Protein AF-A0A382UAL4-F1 (afdb_monomer)

Mean predicted aligned error: 11.43 Å

Nearest PDB structures (foldseek):
  3g6b-assembly1_A  TM=2.181E-01  e=5.523E+00  Thermotoga maritima
  8auc-assembly3_B  TM=2.453E-01  e=7.381E+00  Corynebacterium glutamicum ATCC 13032

Radius of gyration: 31.96 Å; Cα contacts (8 Å, |Δi|>4): 69; chains: 1; bounding box: 61×36×108 Å

Solvent-accessible surface area (backbone atoms only — not comparable to full-atom values): 9859 Å² total; per-residue (Å²): 129,59,68,65,54,52,52,51,49,50,54,50,48,53,59,57,70,75,66,74,50,71,68,55,56,54,68,73,45,54,73,66,41,53,50,46,54,51,50,53,51,52,52,50,55,53,48,52,54,53,48,55,54,48,54,54,51,50,54,52,48,52,53,52,43,54,55,49,50,52,56,64,70,67,71,60,60,69,65,62,55,47,56,56,34,73,78,60,63,82,45,71,64,47,48,36,51,48,50,30,47,55,51,50,52,59,52,75,70,60,88,60,85,91,52,48,70,71,47,49,58,52,45,52,54,49,30,51,51,50,28,50,58,46,49,51,57,49,48,54,64,69,46,58,67,50,62,55,51,52,50,50,68,66,45,48,61,56,52,52,49,49,34,52,54,50,52,52,53,53,55,65,73,74,109

Secondary structure (DSSP, 8-state):
--HHHHHHHHHHHHHHHTS--HHHHHHHS-HHHHHHHHHHHHHHHHHHHHHHHHHHHHHHHHHHHHHHHHHHHTT--HHHHHHHHHH---SHHHHHHHHHHHHHHHHHT---GGGHHHHHHHHHHHHHHHHHHHHHHHHHHHHTTHHHHHHHHHHHHHHHHHHHHHHHHHHHH--

pLDDT: mean 81.42, std 11.83, range [54.06, 95.94]

InterPro domains:
  IPR002898 MotA/TolQ/ExbB proton channel [PF01618] (91-175)
  IPR050790 ExbB/TolQ Biopolymer Transport [PTHR30625] (13-175)

Foldseek 3Di:
DCVVVVVVVVVVVVVVVVPDDPVVVLVPFDPLLVVLVVVLVVLVVVLVVVVVVLVVVVVVQVVVLVVLVCVVPPPDDLVVSLVVCVVPVPHLVSVLSNQLVVLVVVVVVDDDPPCPPVVVVVSVVNSVVSSVVSVVVVVVVSCVCVVVSVCCVVCSVVSNVVSVVVRVVVVVVVD

Sequence (175 aa):
MDTNLVTAMELGADAVSHSLSPWQLFLEADIIVKAVILLLIVCSFWSWAIIFEKVTRYRRITRQAVAFEAMFWSGGSLQQLFESVQQEATHPMSRLFESAMREWQRFSTGNNPQLDTARLEGLQRRITHAMDVTLDRELDQLQKYLGFLATVGSTAPFVGLFGTVWGIMNSFQSI

Organism: NCBI:txid408172

Structure (mmCIF, N/CA/C/O backbone):
data_AF-A0A382UAL4-F1
#
_entry.id   AF-A0A382UAL4-F1
#
loop_
_atom_site.group_PDB
_atom_site.id
_atom_site.type_symbol
_atom_site.label_atom_id
_atom_site.label_alt_id
_atom_site.label_comp_id
_atom_site.label_asym_id
_atom_site.label_entity_id
_atom_site.label_seq_id
_atom_site.pdbx_PDB_ins_code
_atom_site.Cartn_x
_atom_site.Cartn_y
_atom_site.Cartn_z
_atom_site.occupancy
_atom_site.B_iso_or_equiv
_atom_site.auth_seq_id
_atom_site.auth_comp_id
_atom_site.auth_asym_id
_atom_site.auth_atom_id
_atom_site.pdbx_PDB_model_num
ATOM 1 N N . MET A 1 1 ? 19.999 25.725 -60.910 1.00 56.94 1 MET A N 1
ATOM 2 C CA . MET A 1 1 ? 20.940 25.188 -59.898 1.00 56.94 1 MET A CA 1
ATOM 3 C C . MET A 1 1 ? 20.190 24.703 -58.652 1.00 56.94 1 MET A C 1
ATOM 5 O O . MET A 1 1 ? 20.791 24.079 -57.792 1.00 56.94 1 MET A O 1
ATOM 9 N N . ASP A 1 2 ? 18.870 24.917 -58.609 1.00 59.56 2 ASP A N 1
ATOM 10 C CA . ASP A 1 2 ? 18.011 24.747 -57.433 1.00 59.56 2 ASP A CA 1
ATOM 11 C C . ASP A 1 2 ? 17.382 23.351 -57.318 1.00 59.56 2 ASP A C 1
ATOM 13 O O . ASP A 1 2 ? 17.123 22.880 -56.217 1.00 59.56 2 ASP A O 1
ATOM 17 N N . THR A 1 3 ? 17.213 22.629 -58.431 1.00 59.88 3 THR A N 1
ATOM 18 C CA . THR A 1 3 ? 16.664 21.260 -58.438 1.00 59.88 3 THR A CA 1
ATOM 19 C C . THR A 1 3 ? 17.559 20.260 -57.706 1.00 59.88 3 THR A C 1
ATOM 21 O O . THR A 1 3 ? 17.056 19.431 -56.959 1.00 59.88 3 THR A O 1
ATOM 24 N N . ASN A 1 4 ? 18.884 20.391 -57.819 1.00 59.97 4 ASN A N 1
ATOM 25 C CA . ASN A 1 4 ? 19.828 19.556 -57.068 1.00 59.97 4 ASN A CA 1
ATOM 26 C C . ASN A 1 4 ? 19.806 19.846 -55.558 1.00 59.97 4 ASN A C 1
ATOM 28 O O . ASN A 1 4 ? 20.074 18.944 -54.771 1.00 59.97 4 ASN A O 1
ATOM 32 N N . LEU A 1 5 ? 19.480 21.078 -55.146 1.00 61.72 5 LEU A N 1
ATOM 33 C CA . LEU A 1 5 ? 19.370 21.441 -53.729 1.00 61.72 5 LEU A CA 1
ATOM 34 C C . LEU A 1 5 ? 18.082 20.895 -53.105 1.00 61.72 5 LEU A C 1
ATOM 36 O O . LEU A 1 5 ? 18.115 20.414 -51.977 1.00 61.72 5 LEU A O 1
ATOM 40 N N . VAL A 1 6 ? 16.974 20.907 -53.853 1.00 64.62 6 VAL A N 1
ATOM 41 C CA . VAL A 1 6 ? 15.696 20.321 -53.417 1.00 64.62 6 VAL A CA 1
ATOM 42 C C . VAL A 1 6 ? 15.798 18.797 -53.315 1.00 64.62 6 VAL A C 1
ATOM 44 O O . VAL A 1 6 ? 15.429 18.242 -52.287 1.00 64.62 6 VAL A O 1
ATOM 47 N N . THR A 1 7 ? 16.397 18.122 -54.302 1.00 66.19 7 THR A N 1
ATOM 48 C CA . THR A 1 7 ? 16.615 16.665 -54.245 1.00 66.19 7 THR A CA 1
ATOM 49 C C . THR A 1 7 ? 17.610 16.265 -53.148 1.00 66.19 7 THR A C 1
ATOM 51 O O . THR A 1 7 ? 17.414 15.248 -52.489 1.00 66.19 7 THR A O 1
ATOM 54 N N . ALA A 1 8 ? 18.650 17.066 -52.885 1.00 62.41 8 ALA A N 1
ATOM 55 C CA . ALA A 1 8 ? 19.555 16.837 -51.753 1.00 62.41 8 ALA A CA 1
ATOM 56 C C . ALA A 1 8 ? 18.870 17.060 -50.389 1.00 62.41 8 ALA A C 1
ATOM 58 O O . ALA A 1 8 ? 19.171 16.341 -49.436 1.00 62.41 8 ALA A O 1
ATOM 59 N N . MET A 1 9 ? 17.933 18.012 -50.292 1.00 62.28 9 MET A N 1
ATOM 60 C CA . MET A 1 9 ? 17.095 18.207 -49.102 1.00 62.28 9 MET A CA 1
ATOM 61 C C . MET A 1 9 ? 16.089 17.069 -48.899 1.00 62.28 9 MET A C 1
ATOM 63 O O . MET A 1 9 ? 15.933 16.631 -47.765 1.00 62.28 9 MET A O 1
ATOM 67 N N . GLU A 1 10 ? 15.443 16.563 -49.953 1.00 61.78 10 GLU A N 1
ATOM 68 C CA . GLU A 1 10 ? 14.542 15.400 -49.867 1.00 61.78 10 GLU A CA 1
ATOM 69 C C . GLU A 1 10 ? 15.297 14.124 -49.471 1.00 61.78 10 GLU A C 1
ATOM 71 O O . GLU A 1 10 ? 14.871 13.433 -48.552 1.00 61.78 10 GLU A O 1
ATOM 76 N N . LEU A 1 11 ? 16.468 13.857 -50.065 1.00 61.16 11 LEU A N 1
ATOM 77 C CA . LEU A 1 11 ? 17.315 12.715 -49.691 1.00 61.16 11 LEU A CA 1
ATOM 78 C C . LEU A 1 11 ? 17.856 12.830 -48.256 1.00 61.16 11 LEU A C 1
ATOM 80 O O . LEU A 1 11 ? 17.949 11.828 -47.548 1.00 61.16 11 LEU A O 1
ATOM 84 N N . GLY A 1 12 ? 18.197 14.043 -47.808 1.00 60.41 12 GLY A N 1
ATOM 85 C CA . GLY A 1 12 ? 18.597 14.311 -46.426 1.00 60.41 12 GLY A CA 1
ATOM 86 C C . GLY A 1 12 ? 17.439 14.177 -45.431 1.00 60.41 12 GLY A C 1
ATOM 87 O O . GLY A 1 12 ? 17.641 13.673 -44.329 1.00 60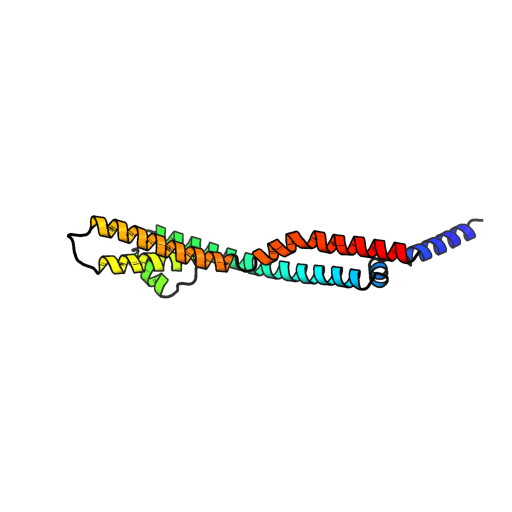.41 12 GLY A O 1
ATOM 88 N N . ALA A 1 13 ? 16.225 14.575 -45.816 1.00 58.97 13 ALA A N 1
ATOM 89 C CA . ALA A 1 13 ? 15.025 14.442 -44.995 1.00 58.97 13 ALA A CA 1
ATOM 90 C C . ALA A 1 13 ? 14.564 12.981 -44.880 1.00 58.97 13 ALA A C 1
ATOM 92 O O . ALA A 1 13 ? 14.252 12.547 -43.773 1.00 58.97 13 ALA A O 1
ATOM 93 N N . ASP A 1 14 ? 14.609 12.198 -45.963 1.00 56.19 14 ASP A N 1
ATOM 94 C CA . ASP A 1 14 ? 14.298 10.765 -45.929 1.00 56.19 14 ASP A CA 1
ATOM 95 C C . ASP A 1 14 ? 15.347 9.974 -45.127 1.00 56.19 14 ASP A C 1
ATOM 97 O O . ASP A 1 14 ? 14.977 9.144 -44.296 1.00 56.19 14 ASP A O 1
ATOM 101 N N . ALA A 1 15 ? 16.643 10.290 -45.260 1.00 57.28 15 ALA A N 1
ATOM 102 C CA . ALA A 1 15 ? 17.709 9.677 -44.459 1.00 57.28 15 ALA A CA 1
ATOM 103 C C . ALA A 1 15 ? 17.607 10.003 -42.954 1.00 57.28 15 ALA A C 1
ATOM 105 O O . ALA A 1 15 ? 17.918 9.157 -42.113 1.00 57.28 15 ALA A O 1
ATOM 106 N N . VAL A 1 16 ? 17.135 11.203 -42.595 1.00 55.75 16 VAL A N 1
ATOM 107 C CA . VAL A 1 16 ? 16.854 11.597 -41.201 1.00 55.75 16 VAL A CA 1
ATOM 108 C C . VAL A 1 16 ? 15.534 10.992 -40.698 1.00 55.75 16 VAL A C 1
ATOM 110 O O . VAL A 1 16 ? 15.426 10.628 -39.528 1.00 55.75 16 VAL A O 1
ATOM 113 N N . SER A 1 17 ? 14.537 10.813 -41.570 1.00 54.06 17 SER A N 1
ATOM 114 C CA . SER A 1 17 ? 13.254 10.192 -41.214 1.00 54.06 17 SER A CA 1
ATOM 115 C C . SER A 1 17 ? 13.370 8.686 -40.944 1.00 54.06 17 SER A C 1
ATOM 117 O O . SER A 1 17 ? 12.616 8.144 -40.136 1.00 54.06 17 SER A O 1
ATOM 119 N N . HIS A 1 18 ? 14.366 8.024 -41.545 1.00 54.56 18 HIS A N 1
ATOM 120 C CA . HIS A 1 18 ? 14.614 6.593 -41.380 1.00 54.56 18 HIS A CA 1
ATOM 121 C C . HIS A 1 18 ? 15.501 6.223 -40.172 1.00 54.56 18 HIS A C 1
ATOM 123 O O . HIS A 1 18 ? 15.801 5.040 -39.997 1.00 54.56 18 HIS A O 1
ATOM 129 N N . SER A 1 19 ? 15.949 7.190 -39.354 1.00 58.16 19 SER A N 1
ATOM 130 C CA . SER A 1 19 ? 17.125 6.977 -38.490 1.00 58.16 19 SER A CA 1
ATOM 131 C C . SER A 1 19 ? 17.002 7.292 -36.996 1.00 58.16 19 SER A C 1
ATOM 133 O O . SER A 1 19 ? 17.962 7.022 -36.286 1.00 58.16 19 SER A O 1
ATOM 135 N N . LEU A 1 20 ? 15.872 7.766 -36.453 1.00 64.75 20 LEU A N 1
ATOM 136 C CA . LEU A 1 20 ? 15.744 7.994 -34.993 1.00 64.75 20 LEU A CA 1
ATOM 137 C C . LEU A 1 20 ? 14.329 7.735 -34.433 1.00 64.75 20 LEU A C 1
ATOM 139 O O . LEU A 1 20 ? 13.848 8.457 -33.559 1.00 64.75 20 LEU A O 1
ATOM 143 N N . SER A 1 21 ? 13.627 6.703 -34.911 1.00 82.50 21 SER A N 1
ATOM 144 C CA . SER A 1 21 ? 12.362 6.300 -34.277 1.00 82.50 21 SER A CA 1
ATOM 145 C C . SER A 1 21 ? 12.635 5.626 -32.921 1.00 82.50 21 SER A C 1
ATOM 147 O O . SER A 1 21 ? 13.420 4.676 -32.886 1.00 82.50 21 SER A O 1
ATOM 149 N N . PRO A 1 22 ? 11.970 6.016 -31.809 1.00 79.19 22 PRO A N 1
ATOM 150 C CA . PRO A 1 22 ? 12.119 5.346 -30.509 1.00 79.19 22 PRO A CA 1
ATOM 151 C C . PRO A 1 22 ? 11.874 3.836 -30.581 1.00 79.19 22 PRO A C 1
ATOM 153 O O . PRO A 1 22 ? 12.490 3.058 -29.857 1.00 79.19 22 PRO A O 1
ATOM 156 N N . TRP A 1 23 ? 10.993 3.419 -31.492 1.00 82.12 23 TRP A N 1
ATOM 157 C CA . TRP A 1 23 ? 10.704 2.016 -31.760 1.00 82.12 23 TRP A CA 1
ATOM 158 C C . TRP A 1 23 ? 11.880 1.288 -32.421 1.00 82.12 23 TRP A C 1
ATOM 160 O O . TRP A 1 23 ? 12.190 0.154 -32.067 1.00 82.12 23 TRP A O 1
ATOM 170 N N . GLN A 1 24 ? 12.562 1.949 -33.353 1.00 79.31 24 GLN A N 1
ATOM 171 C CA . GLN A 1 24 ? 13.716 1.392 -34.056 1.00 79.31 24 GLN A CA 1
ATOM 172 C C . GLN A 1 24 ? 14.950 1.350 -33.147 1.00 79.31 24 GLN A C 1
ATOM 174 O O . GLN A 1 24 ? 15.609 0.318 -33.073 1.00 79.31 24 GLN A O 1
ATOM 179 N N . LEU A 1 25 ? 15.166 2.396 -32.341 1.00 78.62 25 LEU A N 1
ATOM 180 C CA . LEU A 1 25 ? 16.182 2.410 -31.281 1.00 78.62 25 LEU A CA 1
ATOM 181 C C . LEU A 1 25 ? 15.944 1.298 -30.250 1.00 78.62 25 LEU A C 1
ATOM 183 O O . LEU A 1 25 ? 16.886 0.661 -29.784 1.00 78.62 25 LEU A O 1
ATOM 187 N N . PHE A 1 26 ? 14.681 1.020 -29.914 1.00 79.94 26 PHE A N 1
ATOM 188 C CA . PHE A 1 26 ? 14.335 -0.114 -29.060 1.00 79.94 26 PHE A CA 1
ATOM 189 C C . PHE A 1 26 ? 14.609 -1.459 -29.743 1.00 79.94 26 PHE A C 1
ATOM 191 O O . PHE A 1 26 ? 15.084 -2.376 -29.083 1.00 79.94 26 PHE A O 1
ATOM 198 N N . LEU A 1 27 ? 14.336 -1.604 -31.044 1.00 80.12 27 LEU A N 1
ATOM 199 C CA . LEU A 1 27 ? 14.619 -2.832 -31.796 1.00 80.12 27 LEU A CA 1
ATOM 200 C C . LEU A 1 27 ? 16.123 -3.115 -31.918 1.00 80.12 27 LEU A C 1
ATOM 202 O O . LEU A 1 27 ? 16.514 -4.276 -31.800 1.00 80.12 27 LEU A O 1
ATOM 206 N N . GLU A 1 28 ? 16.946 -2.082 -32.078 1.00 79.56 28 GLU A N 1
ATOM 207 C CA . GLU A 1 28 ? 18.413 -2.179 -32.125 1.00 79.56 28 GLU A CA 1
ATOM 208 C C . GLU A 1 28 ? 19.056 -2.352 -30.739 1.00 79.56 28 GLU A C 1
ATOM 210 O O . GLU A 1 28 ? 20.192 -2.811 -30.640 1.00 79.56 28 GLU A O 1
ATOM 215 N N . ALA A 1 29 ? 18.332 -2.044 -29.657 1.00 79.94 29 ALA A N 1
ATOM 216 C CA . ALA A 1 29 ? 18.844 -2.188 -28.300 1.00 79.94 29 ALA A CA 1
ATOM 217 C C . ALA A 1 29 ? 19.161 -3.648 -27.928 1.00 79.94 29 ALA A C 1
ATOM 219 O O . ALA A 1 29 ? 18.489 -4.602 -28.346 1.00 79.94 29 ALA A O 1
ATOM 220 N N . ASP A 1 30 ? 20.162 -3.800 -27.061 1.00 86.19 30 ASP A N 1
ATOM 221 C CA . ASP A 1 30 ? 20.594 -5.088 -26.529 1.00 86.19 30 ASP A CA 1
ATOM 222 C C . ASP A 1 30 ? 19.479 -5.797 -25.736 1.00 86.19 30 ASP A C 1
ATOM 224 O O . ASP A 1 30 ? 18.584 -5.165 -25.156 1.00 86.19 30 ASP A O 1
ATOM 228 N N . ILE A 1 31 ? 19.532 -7.132 -25.691 1.00 91.00 31 ILE A N 1
ATOM 229 C CA . ILE A 1 31 ? 18.512 -7.951 -25.024 1.00 91.00 31 ILE A CA 1
ATOM 230 C C . ILE A 1 31 ? 18.378 -7.620 -23.532 1.00 91.00 31 ILE A C 1
ATOM 232 O O . ILE A 1 31 ? 17.268 -7.656 -22.995 1.00 91.00 31 ILE A O 1
ATOM 236 N N . ILE A 1 32 ? 19.473 -7.223 -22.878 1.00 91.25 32 ILE A N 1
ATOM 237 C CA . ILE A 1 32 ? 19.466 -6.832 -21.465 1.00 91.25 32 ILE A CA 1
ATOM 238 C C . ILE A 1 32 ? 18.706 -5.516 -21.274 1.00 91.25 32 ILE A C 1
ATOM 240 O O . ILE A 1 32 ? 17.876 -5.414 -20.371 1.00 91.25 32 ILE A O 1
ATOM 244 N N . VAL A 1 33 ? 18.906 -4.530 -22.155 1.00 90.38 33 VAL A N 1
ATOM 245 C CA . VAL A 1 33 ? 18.191 -3.241 -22.099 1.00 90.38 33 VAL A CA 1
ATOM 246 C C . VAL A 1 33 ? 16.690 -3.451 -22.307 1.00 90.38 33 VAL A C 1
ATOM 248 O O . VAL A 1 33 ? 15.874 -2.918 -21.552 1.00 90.38 33 VAL A O 1
ATOM 251 N N . LYS A 1 34 ? 16.314 -4.292 -23.277 1.00 91.62 34 LYS A N 1
ATOM 252 C CA . LYS A 1 34 ? 14.913 -4.672 -23.517 1.00 91.62 34 LYS A CA 1
ATOM 253 C C . LYS A 1 34 ? 14.283 -5.326 -22.285 1.00 91.62 34 LYS A C 1
ATOM 255 O O . LYS A 1 34 ? 13.161 -4.974 -21.920 1.00 91.62 34 LYS A O 1
ATOM 260 N N . ALA A 1 35 ? 15.004 -6.232 -21.622 1.00 93.88 35 ALA A N 1
ATOM 261 C CA . ALA A 1 35 ? 14.539 -6.889 -20.402 1.00 93.88 35 ALA A CA 1
ATOM 262 C C . ALA A 1 35 ? 14.328 -5.894 -19.247 1.00 93.88 35 ALA A C 1
ATOM 264 O O . ALA A 1 35 ? 13.302 -5.956 -18.570 1.00 93.88 35 ALA A O 1
ATOM 265 N N . VAL A 1 36 ? 15.249 -4.942 -19.057 1.00 94.25 36 VAL A N 1
ATOM 266 C CA . VAL A 1 36 ? 15.133 -3.878 -18.043 1.00 94.25 36 VAL A CA 1
ATOM 267 C C . VAL A 1 36 ? 13.894 -3.012 -18.285 1.00 94.25 36 VAL A C 1
ATOM 269 O O . VAL A 1 36 ? 13.114 -2.784 -17.360 1.00 94.25 36 VAL A O 1
ATOM 272 N N . ILE A 1 37 ? 13.672 -2.565 -19.525 1.00 92.25 37 ILE A N 1
ATOM 273 C CA . ILE A 1 37 ? 12.501 -1.751 -19.886 1.00 92.25 37 ILE A CA 1
ATOM 274 C C . ILE A 1 37 ? 11.205 -2.529 -19.631 1.00 92.25 37 ILE A C 1
ATOM 276 O O . ILE A 1 37 ? 10.284 -2.006 -19.002 1.00 92.25 37 ILE A O 1
ATOM 280 N N . LEU A 1 38 ? 11.138 -3.789 -20.073 1.00 94.44 38 LEU A N 1
ATOM 281 C CA . LEU A 1 38 ? 9.966 -4.642 -19.875 1.00 94.44 38 LEU A CA 1
ATOM 282 C C . LEU A 1 38 ? 9.665 -4.848 -18.385 1.00 94.44 38 LEU A C 1
ATOM 284 O O . LEU A 1 38 ? 8.513 -4.714 -17.968 1.00 94.44 38 LEU A O 1
ATOM 288 N N . LEU A 1 39 ? 10.691 -5.113 -17.572 1.00 94.50 39 LEU A N 1
ATOM 289 C CA . LEU A 1 39 ? 10.559 -5.249 -16.122 1.00 94.50 39 LEU A CA 1
ATOM 290 C C . LEU A 1 39 ? 9.972 -3.980 -15.488 1.00 94.50 39 LEU A C 1
ATOM 292 O O . LEU A 1 39 ? 9.028 -4.065 -14.703 1.00 94.50 39 LEU A O 1
ATOM 296 N N . LEU A 1 40 ? 10.493 -2.801 -15.843 1.00 93.88 40 LEU A N 1
ATOM 297 C CA . LEU A 1 40 ? 10.005 -1.524 -15.314 1.00 93.88 40 LEU A CA 1
ATOM 298 C C . LEU A 1 40 ? 8.546 -1.255 -15.704 1.00 93.88 40 LEU A C 1
ATOM 300 O O . LEU A 1 40 ? 7.769 -0.775 -14.877 1.00 93.88 40 LEU A O 1
ATOM 304 N N . ILE A 1 41 ? 8.149 -1.613 -16.927 1.00 95.19 41 ILE A N 1
ATOM 305 C CA . ILE A 1 41 ? 6.759 -1.502 -17.385 1.00 95.19 41 ILE A CA 1
ATOM 306 C C . ILE A 1 41 ? 5.841 -2.400 -16.546 1.00 95.19 41 ILE A C 1
ATOM 308 O O . ILE A 1 41 ? 4.824 -1.927 -16.038 1.00 95.19 41 ILE A O 1
ATOM 312 N N . VAL A 1 42 ? 6.206 -3.670 -16.342 1.00 95.38 42 VAL A N 1
ATOM 313 C CA . VAL A 1 42 ? 5.419 -4.607 -15.519 1.00 95.38 42 VAL A CA 1
ATOM 314 C C . VAL A 1 42 ? 5.297 -4.102 -14.078 1.00 95.38 42 VAL A C 1
ATOM 316 O O . VAL A 1 42 ? 4.193 -4.055 -13.534 1.00 95.38 42 VAL A O 1
ATOM 319 N N . CYS A 1 43 ? 6.401 -3.651 -13.477 1.00 94.38 43 CYS A N 1
ATOM 320 C CA . CYS A 1 43 ? 6.405 -3.061 -12.137 1.00 94.38 43 CYS A CA 1
ATOM 321 C C . CYS A 1 43 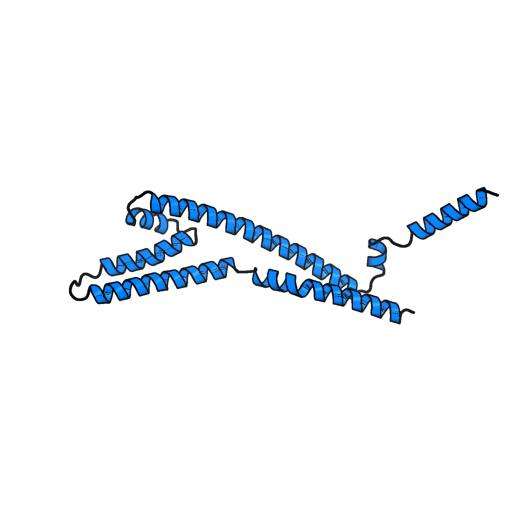? 5.522 -1.806 -12.043 1.00 94.38 43 CYS A C 1
ATOM 323 O O . CYS A 1 43 ? 4.856 -1.604 -11.025 1.00 94.38 43 CYS A O 1
ATOM 325 N N . SER A 1 44 ? 5.476 -0.980 -13.093 1.00 94.38 44 SER A N 1
ATOM 326 C CA . SER A 1 44 ? 4.607 0.200 -13.165 1.00 94.38 44 SER A CA 1
ATOM 327 C C . SER A 1 44 ? 3.127 -0.190 -13.151 1.00 94.38 44 SER A C 1
ATOM 329 O O . SER A 1 44 ? 2.370 0.295 -12.306 1.00 94.38 44 SER A O 1
ATOM 331 N N . PHE A 1 45 ? 2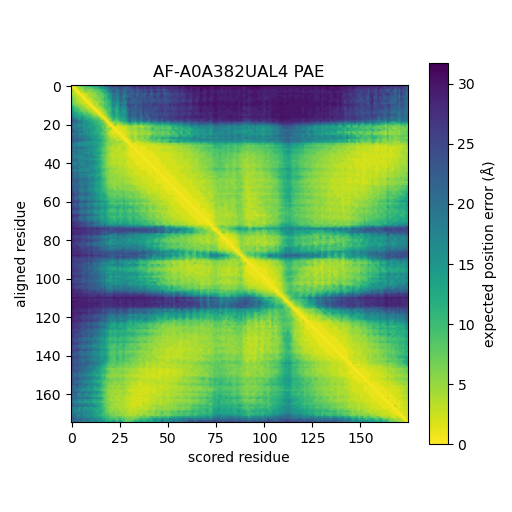.719 -1.135 -14.006 1.00 95.94 45 PHE A N 1
ATOM 332 C CA . PHE A 1 45 ? 1.345 -1.651 -14.013 1.00 95.94 45 PHE A CA 1
ATOM 333 C C . PHE A 1 45 ? 0.950 -2.255 -12.662 1.00 95.94 45 PHE A C 1
ATOM 335 O O . PHE A 1 45 ? -0.135 -1.974 -12.149 1.00 95.94 45 PHE A O 1
ATOM 342 N N . TRP A 1 46 ? 1.846 -3.035 -12.052 1.00 94.31 46 TRP A N 1
ATOM 343 C CA . TRP A 1 46 ? 1.613 -3.628 -10.736 1.00 94.31 46 TRP A CA 1
ATOM 344 C C . TRP A 1 46 ? 1.474 -2.568 -9.637 1.00 94.31 46 TRP A C 1
ATOM 346 O O . TRP A 1 46 ? 0.608 -2.671 -8.767 1.00 94.31 46 TRP A O 1
ATOM 356 N N . SER A 1 47 ? 2.284 -1.509 -9.700 1.00 93.94 47 SER A N 1
ATOM 357 C CA . SER A 1 47 ? 2.217 -0.401 -8.745 1.00 93.94 47 SER A CA 1
ATOM 358 C C . SER A 1 47 ? 0.876 0.324 -8.832 1.00 93.94 47 SER A C 1
ATOM 360 O O . SER A 1 47 ? 0.235 0.558 -7.808 1.00 93.94 47 SER A O 1
ATOM 362 N N . TRP A 1 48 ? 0.401 0.611 -10.047 1.00 94.81 48 TRP A N 1
ATOM 363 C CA . TRP A 1 48 ? -0.913 1.221 -10.257 1.00 94.81 48 TRP A CA 1
ATOM 364 C C . TRP A 1 48 ? -2.061 0.345 -9.753 1.00 94.81 48 TRP A C 1
ATOM 366 O O . TRP A 1 48 ? -2.953 0.859 -9.077 1.00 94.81 48 TRP A O 1
ATOM 376 N N . ALA A 1 49 ? -2.025 -0.965 -10.010 1.00 94.06 49 ALA A N 1
ATOM 377 C CA . ALA A 1 49 ? -3.019 -1.898 -9.481 1.00 94.06 49 ALA A CA 1
ATOM 378 C C . ALA A 1 49 ? -3.115 -1.829 -7.944 1.00 94.06 49 ALA A C 1
ATOM 380 O O . ALA A 1 49 ? -4.213 -1.681 -7.402 1.00 94.06 49 ALA A O 1
ATOM 381 N N . ILE A 1 50 ? -1.971 -1.836 -7.245 1.00 92.56 50 ILE A N 1
ATOM 382 C CA . ILE A 1 50 ? -1.926 -1.707 -5.779 1.00 92.56 50 ILE A CA 1
ATOM 383 C C . ILE A 1 50 ? -2.469 -0.345 -5.323 1.00 92.56 50 ILE A C 1
ATOM 385 O O . ILE A 1 50 ? -3.234 -0.281 -4.357 1.00 92.56 50 ILE A O 1
ATOM 389 N N . ILE A 1 51 ? -2.100 0.746 -6.004 1.00 92.94 51 ILE A N 1
ATOM 390 C CA . ILE A 1 51 ? -2.568 2.100 -5.666 1.00 92.94 51 ILE A CA 1
ATOM 391 C C . ILE A 1 51 ? -4.097 2.168 -5.732 1.00 92.94 51 ILE A C 1
ATOM 393 O O . ILE A 1 51 ? -4.727 2.627 -4.778 1.00 92.94 51 ILE A O 1
ATOM 397 N N . PHE A 1 52 ? -4.715 1.680 -6.811 1.00 95.12 52 PHE A N 1
ATOM 398 C CA . PHE A 1 52 ? -6.173 1.704 -6.951 1.00 95.12 52 PHE A CA 1
ATOM 399 C C . PHE A 1 52 ? -6.883 0.854 -5.888 1.00 95.12 52 PHE A C 1
ATOM 401 O O . PHE A 1 52 ? -7.855 1.318 -5.278 1.00 95.12 52 PHE A O 1
ATOM 408 N N . GLU A 1 53 ? -6.387 -0.355 -5.611 1.00 92.81 53 GLU A N 1
ATOM 409 C CA . GLU A 1 53 ? -6.923 -1.211 -4.546 1.00 92.81 53 GLU A CA 1
ATOM 410 C C . GLU A 1 53 ? -6.854 -0.502 -3.181 1.00 92.81 53 GLU A C 1
ATOM 412 O O . GLU A 1 53 ? -7.843 -0.438 -2.444 1.00 92.81 53 GLU A O 1
ATOM 417 N N . LYS A 1 54 ? -5.707 0.099 -2.843 1.00 92.12 54 LYS A N 1
ATOM 418 C CA . LYS A 1 54 ? -5.520 0.767 -1.548 1.00 92.12 54 LYS A CA 1
ATOM 419 C C . LYS A 1 54 ? -6.334 2.040 -1.413 1.00 92.12 54 LYS A C 1
ATOM 421 O O . LYS A 1 54 ? -6.956 2.234 -0.370 1.00 92.12 54 LYS A O 1
ATOM 426 N N . VAL A 1 55 ? -6.390 2.878 -2.445 1.00 92.19 55 VAL A N 1
ATOM 427 C CA . VAL A 1 55 ? -7.175 4.121 -2.422 1.00 92.19 55 VAL A CA 1
ATOM 428 C C . VAL A 1 55 ? -8.659 3.820 -2.214 1.00 92.19 55 VAL A C 1
ATOM 430 O O . VAL A 1 55 ? -9.312 4.467 -1.393 1.00 92.19 55 VAL A O 1
ATOM 433 N N . THR A 1 56 ? -9.205 2.824 -2.915 1.00 91.81 56 THR A N 1
ATOM 434 C CA . THR A 1 56 ? -10.620 2.442 -2.770 1.00 91.81 56 THR A CA 1
ATOM 435 C C . THR A 1 56 ? -10.908 1.834 -1.397 1.00 91.81 56 THR A C 1
ATOM 437 O O . THR A 1 56 ? -11.866 2.245 -0.734 1.00 91.81 56 THR A O 1
ATOM 440 N N . ARG A 1 57 ? -10.052 0.923 -0.918 1.00 89.12 57 ARG A N 1
ATOM 441 C CA . ARG A 1 57 ? -10.181 0.304 0.409 1.00 89.12 57 ARG A CA 1
ATOM 442 C C . ARG A 1 57 ? -10.086 1.327 1.540 1.00 89.12 57 ARG A C 1
ATOM 444 O O . ARG A 1 57 ? -10.936 1.313 2.430 1.00 89.12 57 ARG A O 1
ATOM 451 N N . TYR A 1 58 ? -9.110 2.233 1.490 1.00 89.44 58 TYR A N 1
ATOM 452 C CA . TYR A 1 58 ? -8.929 3.268 2.509 1.00 89.44 58 TYR A CA 1
ATOM 453 C C . TYR A 1 58 ? -10.145 4.195 2.566 1.00 89.44 58 TYR A C 1
ATOM 455 O O . TYR A 1 58 ? -10.737 4.375 3.625 1.00 89.44 58 TYR A O 1
ATOM 463 N N . ARG A 1 59 ? -10.619 4.672 1.405 1.00 89.88 59 ARG A N 1
ATOM 464 C CA . ARG A 1 59 ? -11.832 5.503 1.321 1.00 89.88 59 ARG A CA 1
ATOM 465 C C . ARG A 1 59 ? -13.067 4.816 1.903 1.00 89.88 59 ARG A C 1
ATOM 467 O O . ARG A 1 59 ? -13.864 5.478 2.567 1.00 89.88 59 ARG A O 1
ATOM 474 N N . ARG A 1 60 ? -13.245 3.512 1.662 1.00 88.94 60 ARG A N 1
ATOM 475 C CA . ARG A 1 60 ? -14.369 2.741 2.221 1.00 88.94 60 ARG A CA 1
ATOM 476 C C . ARG A 1 60 ? -14.288 2.660 3.746 1.00 88.94 60 ARG A C 1
ATOM 478 O O . ARG A 1 60 ? -15.283 2.941 4.408 1.00 88.94 60 ARG A O 1
ATOM 485 N N . ILE A 1 61 ? -13.113 2.338 4.284 1.00 87.88 61 ILE A N 1
ATOM 486 C CA . ILE A 1 61 ? -12.888 2.214 5.731 1.00 87.88 61 ILE A CA 1
ATOM 487 C C . ILE A 1 61 ? -13.084 3.558 6.433 1.00 87.88 61 ILE A C 1
ATOM 489 O O . ILE A 1 61 ? -13.786 3.613 7.437 1.00 87.88 61 ILE A O 1
ATOM 493 N N . THR A 1 62 ? -12.542 4.649 5.885 1.00 88.50 62 THR A N 1
ATOM 494 C CA . THR A 1 62 ? -12.708 5.990 6.465 1.00 88.50 62 THR A CA 1
ATOM 495 C C . THR A 1 62 ? -14.176 6.405 6.513 1.00 88.50 62 THR A C 1
ATOM 497 O O . THR A 1 62 ? -14.633 6.912 7.530 1.00 88.50 62 THR A O 1
ATOM 500 N N . ARG A 1 63 ? -14.951 6.148 5.450 1.00 88.00 63 ARG A N 1
ATOM 501 C CA . ARG A 1 63 ? -16.393 6.453 5.443 1.00 88.00 63 ARG A CA 1
ATOM 502 C C . ARG A 1 63 ? -17.159 5.675 6.514 1.00 88.00 63 ARG A C 1
ATOM 504 O O . ARG A 1 63 ? -18.005 6.251 7.187 1.00 88.00 63 ARG A O 1
ATOM 511 N N . GLN A 1 64 ? -16.859 4.387 6.672 1.00 86.69 64 GLN A N 1
ATOM 512 C CA . GLN A 1 64 ? -17.493 3.540 7.685 1.00 86.69 64 GLN A CA 1
ATOM 513 C C . GLN A 1 64 ? -17.101 3.961 9.108 1.00 86.69 64 GLN A C 1
ATOM 515 O O . GLN A 1 64 ? -17.960 4.010 9.981 1.00 86.69 64 GLN A O 1
ATOM 520 N N . ALA A 1 65 ? -15.838 4.336 9.324 1.00 86.25 65 ALA A N 1
ATOM 521 C CA . ALA A 1 65 ? -15.358 4.848 10.604 1.00 86.25 65 ALA A CA 1
ATOM 522 C C . ALA A 1 65 ? -16.082 6.141 11.016 1.00 86.25 65 ALA A C 1
ATOM 524 O O . ALA A 1 65 ? -16.575 6.221 12.133 1.00 86.25 65 ALA A O 1
ATOM 525 N N . VAL A 1 66 ? -16.235 7.104 10.099 1.00 87.75 66 VAL A N 1
ATOM 526 C CA . VAL A 1 66 ? -16.957 8.362 10.371 1.00 87.75 66 VAL A CA 1
ATOM 527 C C . VAL A 1 66 ? -18.432 8.110 10.700 1.00 87.75 66 VAL A C 1
ATOM 529 O O . VAL A 1 66 ? -18.977 8.723 11.614 1.00 87.75 66 VAL A O 1
ATOM 532 N N . ALA A 1 67 ? -19.089 7.192 9.984 1.00 85.81 67 ALA A N 1
ATOM 533 C CA . ALA A 1 67 ? -20.476 6.827 10.276 1.00 85.81 67 ALA A CA 1
ATOM 534 C C . ALA A 1 67 ? -20.615 6.169 11.659 1.00 85.81 67 ALA A C 1
ATOM 536 O O . ALA A 1 67 ? -21.535 6.488 12.410 1.00 85.81 67 ALA A O 1
ATOM 537 N N . PHE A 1 68 ? -19.684 5.281 12.012 1.00 85.00 68 PHE A N 1
ATOM 538 C CA . PHE A 1 68 ? -19.637 4.651 13.328 1.00 85.00 68 PHE A CA 1
ATOM 539 C C . PHE A 1 68 ? -19.390 5.660 14.449 1.00 85.00 68 PHE A C 1
ATOM 541 O O . PHE A 1 68 ? -20.087 5.641 15.458 1.00 85.00 68 PHE A O 1
ATOM 548 N N . GLU A 1 69 ? -18.442 6.573 14.255 1.00 86.00 69 GLU A N 1
ATOM 549 C CA . GLU A 1 69 ? -18.151 7.645 15.201 1.00 86.00 69 GLU A CA 1
ATOM 550 C C . GLU A 1 69 ? -19.382 8.532 15.439 1.00 86.00 69 GLU A C 1
ATOM 552 O O . GLU A 1 69 ? -19.719 8.820 16.585 1.00 86.00 69 GLU A O 1
ATOM 557 N N . ALA A 1 70 ? -20.123 8.891 14.386 1.00 86.38 70 ALA A N 1
ATOM 558 C CA . ALA A 1 70 ? -21.364 9.650 14.527 1.00 86.38 70 ALA A CA 1
ATOM 559 C C . ALA A 1 70 ? -22.423 8.908 15.368 1.00 86.38 70 ALA A C 1
ATOM 561 O O . ALA A 1 70 ? -23.075 9.530 16.204 1.00 86.38 70 ALA A O 1
ATOM 562 N N . MET A 1 71 ? -22.568 7.587 15.193 1.00 82.69 71 MET A N 1
ATOM 563 C CA . MET A 1 71 ? -23.466 6.760 16.019 1.00 82.69 71 MET A CA 1
ATOM 564 C C . MET A 1 71 ? -22.980 6.627 17.467 1.00 82.69 71 MET A C 1
ATOM 566 O O . MET A 1 71 ? -23.787 6.569 18.390 1.00 82.69 71 MET A O 1
ATOM 570 N N . PHE A 1 72 ? -21.666 6.588 17.679 1.00 82.88 72 PHE A N 1
ATOM 571 C CA . PHE A 1 72 ? -21.080 6.554 19.015 1.00 82.88 72 PHE A CA 1
ATOM 572 C C . PHE A 1 72 ? -21.361 7.857 19.782 1.00 82.88 72 PHE A C 1
ATOM 574 O O . PHE A 1 72 ? -21.759 7.820 20.945 1.00 82.88 72 PHE A O 1
ATOM 581 N N . TRP A 1 73 ? -21.223 9.011 19.121 1.00 84.19 73 TRP A N 1
ATOM 582 C CA . TRP A 1 73 ? -21.461 10.325 19.728 1.00 84.19 73 TRP A CA 1
ATOM 583 C C . TRP A 1 73 ? -22.935 10.739 19.799 1.00 84.19 73 TRP A C 1
ATOM 585 O O . TRP A 1 73 ? -23.257 11.677 20.526 1.00 84.19 73 TRP A O 1
ATOM 595 N N . SER A 1 74 ? -23.853 10.052 19.109 1.00 79.06 74 SER A N 1
ATOM 596 C CA . SER A 1 74 ? -25.281 10.407 19.109 1.00 79.06 74 SER A CA 1
ATOM 597 C C . SER A 1 74 ? -26.005 10.127 20.437 1.00 79.06 74 SER A C 1
ATOM 599 O O . SER A 1 74 ? -27.216 10.321 20.518 1.00 79.06 74 SER A O 1
ATOM 601 N N . GLY A 1 75 ? -25.297 9.664 21.476 1.00 67.12 75 GLY A N 1
ATOM 602 C CA . GLY A 1 75 ? -25.839 9.489 22.829 1.00 67.12 75 GLY A CA 1
ATOM 603 C C . GLY A 1 75 ? -26.743 8.265 23.010 1.00 67.12 75 GLY A C 1
ATOM 604 O O . GLY A 1 75 ? -27.457 8.177 24.007 1.00 67.12 75 GLY A O 1
ATOM 605 N N . GLY A 1 76 ? -26.732 7.324 22.058 1.00 72.12 76 GLY A N 1
ATOM 606 C CA . GLY A 1 76 ? -27.407 6.031 22.198 1.00 72.12 76 GLY A CA 1
ATOM 607 C C . GLY A 1 76 ? -26.742 5.151 23.261 1.00 72.12 76 GLY A C 1
ATOM 608 O O . GLY A 1 76 ? -25.604 5.392 23.668 1.00 72.12 76 GLY A O 1
ATOM 609 N N . SER A 1 77 ? -27.436 4.107 23.728 1.00 77.00 77 SER A N 1
ATOM 610 C CA . SER A 1 77 ? -26.825 3.202 24.707 1.00 77.00 77 SER A CA 1
ATOM 611 C C . SER A 1 77 ? -25.659 2.430 24.072 1.00 77.00 77 SER A C 1
ATOM 613 O O . SER A 1 77 ? -25.796 1.816 23.013 1.00 77.00 77 SER A O 1
ATOM 615 N N . LEU A 1 78 ? -24.502 2.438 24.739 1.00 74.06 78 LEU A N 1
ATOM 616 C CA . LEU A 1 78 ? -23.305 1.697 24.321 1.00 74.06 78 LEU A CA 1
ATOM 617 C C . LEU A 1 78 ? -23.584 0.196 24.129 1.00 74.06 78 LEU A C 1
ATOM 619 O O . LEU A 1 78 ? -22.985 -0.434 23.260 1.00 74.06 78 LEU A O 1
ATOM 623 N N . GLN A 1 79 ? -24.526 -0.357 24.898 1.00 75.81 79 GLN A N 1
ATOM 624 C CA . GLN A 1 79 ? -25.023 -1.725 24.746 1.00 75.81 79 GLN A CA 1
ATOM 625 C C . GLN A 1 79 ? -25.704 -1.960 23.391 1.00 75.81 79 GLN A C 1
ATOM 627 O O . GLN A 1 79 ? -25.372 -2.933 22.721 1.00 75.81 79 GLN A O 1
ATOM 632 N N . GLN A 1 80 ? -26.596 -1.065 22.951 1.00 79.06 80 GLN A N 1
ATOM 633 C CA . GLN A 1 80 ? -27.251 -1.179 21.638 1.00 79.06 80 GLN A CA 1
ATOM 634 C C . GLN A 1 80 ? -26.241 -1.062 20.490 1.00 79.06 80 GLN A C 1
ATOM 636 O O . GLN A 1 80 ? -26.344 -1.785 19.501 1.00 79.06 80 GLN A O 1
ATOM 641 N N . LEU A 1 81 ? -25.237 -0.186 20.628 1.00 80.00 81 LEU A N 1
ATOM 642 C CA . LEU A 1 81 ? -24.149 -0.076 19.650 1.00 80.00 81 LEU A CA 1
ATOM 643 C C . LEU A 1 81 ? -23.294 -1.352 19.613 1.00 80.00 81 LEU A C 1
ATOM 645 O O . LEU A 1 81 ? -22.832 -1.772 18.558 1.00 80.00 81 LEU A O 1
ATOM 649 N N . PHE A 1 82 ? -23.080 -1.994 20.759 1.00 79.12 82 PHE A N 1
ATOM 650 C CA . PHE A 1 82 ? -22.355 -3.257 20.821 1.00 79.12 82 PHE A CA 1
ATOM 651 C C . PHE A 1 82 ? -23.128 -4.409 20.172 1.00 79.12 82 PHE A C 1
ATOM 653 O O . PHE A 1 82 ? -22.529 -5.199 19.447 1.00 79.12 82 PHE A O 1
ATOM 660 N N . GLU A 1 83 ? -24.443 -4.487 20.381 1.00 78.94 83 GLU A N 1
ATOM 661 C CA . GLU A 1 83 ? -25.304 -5.489 19.742 1.00 78.94 83 GLU A CA 1
ATOM 662 C C . GLU A 1 83 ? -25.339 -5.335 18.216 1.00 78.94 83 GLU A C 1
ATOM 664 O O . GLU A 1 83 ? -25.233 -6.334 17.503 1.00 78.94 83 GLU A O 1
ATOM 669 N N . SER A 1 84 ? -25.410 -4.101 17.703 1.00 76.25 84 SER A N 1
ATOM 670 C CA . SER A 1 84 ? -25.384 -3.850 16.256 1.00 76.25 84 SER A CA 1
ATOM 671 C C . SER A 1 84 ? -24.027 -4.187 15.629 1.00 76.25 84 SER A C 1
ATOM 673 O O . SER A 1 84 ? -23.965 -4.787 14.556 1.00 76.25 84 SER A O 1
ATOM 675 N N . VAL A 1 85 ? -22.926 -3.886 16.325 1.00 78.88 85 VAL A N 1
ATOM 676 C CA . VAL A 1 85 ? -21.571 -4.240 15.881 1.00 78.88 85 VAL A CA 1
ATOM 677 C C . VAL A 1 85 ? -21.335 -5.750 15.893 1.00 78.88 85 VAL A C 1
ATOM 679 O O . VAL A 1 85 ? -20.669 -6.254 14.993 1.00 78.88 85 VAL A O 1
ATOM 682 N N . GLN A 1 86 ? -21.876 -6.485 16.867 1.00 72.94 86 GLN A N 1
ATOM 683 C CA . GLN A 1 86 ? -21.701 -7.939 16.951 1.00 72.94 86 GLN A CA 1
ATOM 684 C C . GLN A 1 86 ? -22.323 -8.680 15.758 1.00 72.94 86 GLN A C 1
ATOM 686 O O . GLN A 1 86 ? -21.833 -9.738 15.364 1.00 72.94 86 GLN A O 1
ATOM 691 N N . GLN A 1 87 ? -23.392 -8.124 15.183 1.00 67.94 87 GLN A N 1
ATOM 692 C CA . GLN A 1 87 ? -24.083 -8.704 14.032 1.00 67.94 87 GLN A CA 1
ATOM 693 C C . GLN A 1 87 ? -23.367 -8.399 12.705 1.00 67.94 87 GLN A C 1
ATOM 695 O O . GLN A 1 87 ? -23.349 -9.255 11.822 1.00 67.94 87 GLN A O 1
ATOM 700 N N . GLU A 1 88 ? -22.722 -7.230 12.571 1.00 64.06 88 GLU A N 1
ATOM 701 C CA . GLU A 1 88 ? -22.079 -6.786 11.321 1.00 64.06 88 GLU A CA 1
ATOM 702 C C . GLU A 1 88 ? -20.714 -6.089 11.522 1.00 64.06 88 GLU A C 1
ATOM 704 O O . GLU A 1 88 ? -20.473 -4.990 11.009 1.00 64.06 88 GLU A O 1
ATOM 709 N N . ALA A 1 89 ? -19.766 -6.713 12.232 1.00 62.03 89 ALA A N 1
ATOM 710 C CA . ALA A 1 89 ? -18.418 -6.163 12.440 1.00 62.03 89 ALA A CA 1
ATOM 711 C C . ALA A 1 89 ? -17.588 -6.110 11.134 1.00 62.03 89 ALA A C 1
ATOM 713 O O . ALA A 1 89 ? -16.703 -6.934 10.873 1.00 62.03 89 ALA A O 1
ATOM 714 N N . THR A 1 90 ? -17.866 -5.105 10.305 1.00 69.75 90 THR A N 1
ATOM 715 C CA . THR A 1 90 ? -17.387 -5.032 8.919 1.00 69.75 90 THR A CA 1
ATOM 716 C C . THR A 1 90 ? -16.137 -4.158 8.769 1.00 69.75 90 THR A C 1
ATOM 718 O O . THR A 1 90 ? -15.413 -4.306 7.784 1.00 69.75 90 THR A O 1
ATOM 721 N N . HIS A 1 91 ? -15.841 -3.267 9.727 1.00 80.75 91 HIS A N 1
ATOM 722 C CA . HIS A 1 91 ? -14.733 -2.310 9.621 1.00 80.75 91 HIS A CA 1
ATOM 723 C C . HIS A 1 91 ? -13.798 -2.307 10.851 1.00 80.75 91 HIS A C 1
ATOM 725 O O . HIS A 1 91 ? -14.223 -2.647 11.953 1.00 80.75 91 HIS A O 1
ATOM 731 N N . PRO A 1 92 ? -12.519 -1.898 10.706 1.00 83.69 92 PRO A N 1
ATOM 732 C CA . PRO A 1 92 ? -11.519 -1.960 11.782 1.00 83.69 92 PRO A CA 1
ATOM 733 C C . PRO A 1 92 ? -11.954 -1.293 13.095 1.00 83.69 92 PRO A C 1
ATOM 735 O O . PRO A 1 92 ? -11.780 -1.852 14.174 1.00 83.69 92 PRO A O 1
ATOM 738 N N . MET A 1 93 ? -12.583 -0.117 13.005 1.00 82.94 93 MET A N 1
ATOM 739 C CA . MET A 1 93 ? -13.038 0.634 14.181 1.00 82.94 93 MET A CA 1
ATOM 740 C C . MET A 1 93 ? -14.152 -0.085 14.963 1.00 82.94 93 MET A C 1
ATOM 742 O O . MET A 1 93 ? -14.155 -0.030 16.190 1.00 82.94 93 MET A O 1
ATOM 746 N N . SER A 1 94 ? -15.054 -0.813 14.292 1.00 83.62 94 SER A N 1
ATOM 747 C CA . SER A 1 94 ? -16.096 -1.582 14.983 1.00 83.62 94 SER A CA 1
ATOM 748 C C . SER A 1 94 ? -15.496 -2.784 15.709 1.00 83.62 94 SER A C 1
ATOM 750 O O . SER A 1 94 ? -15.876 -3.070 16.836 1.00 83.62 94 SER A O 1
ATOM 752 N N . ARG A 1 95 ? -14.501 -3.450 15.108 1.00 83.44 95 ARG A N 1
ATOM 753 C CA . ARG A 1 95 ? -13.768 -4.562 15.740 1.00 83.44 95 ARG A CA 1
ATOM 754 C C . ARG A 1 95 ? -12.980 -4.115 16.969 1.00 83.44 95 ARG A C 1
ATOM 756 O O . ARG A 1 95 ? -12.936 -4.839 17.960 1.00 83.44 95 ARG A O 1
ATOM 763 N N . LEU A 1 96 ? -12.392 -2.919 16.913 1.00 84.19 96 LEU A N 1
ATOM 764 C CA . LEU A 1 96 ? -11.706 -2.296 18.045 1.00 84.19 96 LEU A CA 1
ATOM 765 C C . LEU A 1 96 ? -12.674 -2.008 19.203 1.00 84.19 96 LEU A C 1
ATOM 767 O O . LEU A 1 96 ? -12.384 -2.311 20.356 1.00 84.19 96 LEU A O 1
ATOM 771 N N . PHE A 1 97 ? -13.847 -1.454 18.891 1.00 84.88 97 PHE A N 1
ATOM 772 C CA . PHE A 1 97 ? -14.893 -1.214 19.883 1.00 84.88 97 PHE A CA 1
ATOM 773 C C . PHE A 1 97 ? -15.428 -2.521 20.482 1.00 84.88 97 PHE A C 1
ATOM 775 O O . PHE A 1 97 ? -15.603 -2.637 21.694 1.00 84.88 97 PHE A O 1
ATOM 782 N N . GLU A 1 98 ? -15.642 -3.533 19.643 1.00 84.62 98 GLU A N 1
ATOM 783 C CA . GLU A 1 98 ? -16.116 -4.844 20.066 1.00 84.62 98 GLU A CA 1
ATOM 784 C C . GLU A 1 98 ? -15.125 -5.533 21.019 1.00 84.62 98 GLU A C 1
ATOM 786 O O . GLU A 1 98 ? -15.541 -6.091 22.035 1.00 84.62 98 GLU A O 1
ATOM 791 N N . SER A 1 99 ? -13.817 -5.485 20.734 1.00 81.81 99 SER A N 1
ATOM 792 C CA . SER A 1 99 ? -12.796 -6.086 21.603 1.00 81.81 99 SER A CA 1
ATOM 793 C C . SER A 1 99 ? -12.723 -5.394 22.967 1.00 81.81 99 SER A C 1
ATOM 795 O O . SER A 1 99 ? -12.657 -6.079 23.990 1.00 81.81 99 SER A O 1
ATOM 797 N N . ALA A 1 100 ? -12.840 -4.064 22.996 1.00 81.75 100 ALA A N 1
ATOM 798 C CA . ALA A 1 100 ? -12.910 -3.289 24.230 1.00 81.75 100 ALA A CA 1
ATOM 799 C C . ALA A 1 100 ? -14.166 -3.620 25.056 1.00 81.75 100 ALA A C 1
ATOM 801 O O . ALA A 1 100 ? -14.080 -3.897 26.256 1.00 81.75 100 ALA A O 1
ATOM 802 N N . MET A 1 101 ? -15.337 -3.647 24.413 1.00 81.69 101 MET A N 1
ATOM 803 C CA . MET A 1 101 ? -16.614 -3.870 25.092 1.00 81.69 101 MET A CA 1
ATOM 804 C C . MET A 1 101 ? -16.764 -5.305 25.616 1.00 81.69 101 MET A C 1
ATOM 806 O O . MET A 1 101 ? -17.289 -5.506 26.713 1.00 81.69 101 MET A O 1
ATOM 810 N N . ARG A 1 102 ? -16.245 -6.311 24.894 1.00 82.00 102 ARG A N 1
ATOM 811 C CA . ARG A 1 102 ? -16.201 -7.701 25.386 1.00 82.00 102 ARG A CA 1
ATOM 812 C C . ARG A 1 102 ? -15.452 -7.811 26.712 1.00 82.00 102 ARG A C 1
ATOM 814 O O . ARG A 1 102 ? -15.876 -8.548 27.602 1.00 82.00 102 ARG A O 1
ATOM 821 N N . GLU A 1 103 ? -14.343 -7.093 26.850 1.00 79.00 103 GLU A N 1
ATOM 822 C CA . GLU A 1 103 ? -13.532 -7.136 28.064 1.00 79.00 103 GLU A CA 1
ATOM 823 C C . GLU A 1 103 ? -14.204 -6.392 29.228 1.00 79.00 103 GLU A C 1
ATOM 825 O O . GLU A 1 103 ? -14.190 -6.873 30.364 1.00 79.00 103 GLU A O 1
ATOM 830 N N . TRP A 1 104 ? -14.897 -5.288 28.937 1.00 79.62 104 TRP A N 1
ATOM 831 C CA . TRP A 1 104 ? -15.730 -4.585 29.913 1.00 79.62 104 TRP A CA 1
ATOM 832 C C . TRP A 1 104 ? -16.907 -5.443 30.420 1.00 79.62 104 TRP A C 1
ATOM 834 O O . TRP A 1 104 ? -17.133 -5.531 31.627 1.00 79.62 104 TRP A O 1
ATOM 844 N N . GLN A 1 105 ? -17.614 -6.162 29.539 1.00 80.06 105 GLN A N 1
ATOM 845 C CA . GLN A 1 105 ? -18.715 -7.056 29.940 1.00 80.06 105 GLN A CA 1
ATOM 846 C C . GLN A 1 105 ? -18.245 -8.217 30.829 1.00 80.06 105 GLN A C 1
ATOM 848 O O . GLN A 1 105 ? -18.914 -8.575 31.804 1.00 80.06 105 GLN A O 1
ATOM 853 N N . ARG A 1 106 ? -17.070 -8.788 30.530 1.00 77.12 106 ARG A N 1
ATOM 854 C CA . ARG A 1 106 ? -16.443 -9.833 31.359 1.00 77.12 106 ARG A CA 1
ATOM 855 C C . ARG A 1 106 ? -16.137 -9.341 32.768 1.00 77.12 106 ARG A C 1
ATOM 857 O O . ARG A 1 106 ? -16.309 -10.097 33.720 1.00 77.12 106 ARG A O 1
ATOM 864 N N . PHE A 1 107 ? -15.717 -8.085 32.905 1.00 72.62 107 PHE A N 1
ATOM 865 C CA . PHE A 1 107 ? -15.515 -7.457 34.206 1.00 72.62 107 PHE A CA 1
ATOM 866 C C . PHE A 1 107 ? -16.836 -7.211 34.942 1.00 72.62 107 PHE A C 1
ATOM 868 O O . PHE A 1 107 ? -16.961 -7.603 36.098 1.00 72.62 107 PHE A O 1
ATOM 875 N N . SER A 1 108 ? -17.844 -6.654 34.261 1.00 71.06 108 SER A N 1
ATOM 876 C CA . SER A 1 108 ? -19.148 -6.341 34.868 1.00 71.06 108 SER A CA 1
ATOM 877 C C . SER A 1 108 ? -19.913 -7.574 35.369 1.00 71.06 108 SER A C 1
ATOM 879 O O . SER A 1 108 ? -20.792 -7.439 36.214 1.00 71.06 108 SER A O 1
ATOM 881 N N . THR A 1 109 ? -19.603 -8.769 34.859 1.00 69.00 109 THR A N 1
ATOM 882 C CA . THR A 1 109 ? -20.239 -10.029 35.288 1.00 69.00 109 THR A CA 1
ATOM 883 C C . THR A 1 109 ? -19.554 -10.634 36.532 1.00 69.00 109 THR A C 1
ATOM 885 O O . THR A 1 109 ? -20.133 -11.467 37.228 1.00 69.00 109 THR A O 1
ATOM 888 N N . GLY A 1 110 ? -18.327 -10.210 36.859 1.00 63.28 110 GLY A N 1
ATOM 889 C CA . GLY A 1 110 ? -17.542 -10.706 37.994 1.00 63.28 110 GLY A CA 1
ATOM 890 C C . GLY A 1 110 ? -17.795 -9.936 39.296 1.00 63.28 110 GLY A C 1
ATOM 891 O O . GLY A 1 110 ? -16.941 -9.171 39.730 1.00 63.28 110 GLY A O 1
ATOM 892 N N . ASN A 1 111 ? -18.942 -10.155 39.943 1.00 55.75 111 ASN A N 1
ATOM 893 C CA . ASN A 1 111 ? -19.355 -9.489 41.192 1.00 55.75 111 ASN A CA 1
ATOM 894 C C . ASN A 1 111 ? -18.460 -9.830 42.408 1.00 55.75 111 ASN A C 1
ATOM 896 O O . ASN A 1 111 ? -18.744 -10.782 43.135 1.00 55.75 111 ASN A O 1
ATOM 900 N N . ASN A 1 112 ? -17.407 -9.049 42.694 1.00 59.06 112 ASN A N 1
ATOM 901 C CA . ASN A 1 112 ? -16.769 -9.078 44.020 1.00 59.06 112 ASN A CA 1
ATOM 902 C C . ASN A 1 112 ? -16.223 -7.688 44.445 1.00 59.06 112 ASN A C 1
ATOM 904 O O . ASN A 1 112 ? -15.119 -7.332 44.023 1.00 59.06 112 ASN A O 1
ATOM 908 N N . PRO A 1 113 ? -16.953 -6.934 45.294 1.00 57.84 113 PRO A N 1
ATOM 909 C CA . PRO A 1 113 ? -16.762 -5.490 45.518 1.00 57.84 113 PRO A CA 1
ATOM 910 C C . PRO A 1 113 ? -15.532 -5.069 46.352 1.00 57.84 113 PRO A C 1
ATOM 912 O O . PRO A 1 113 ? -15.221 -3.888 46.453 1.00 57.84 113 PRO A O 1
ATOM 915 N N . GLN A 1 114 ? -14.794 -5.998 46.976 1.00 56.78 114 GLN A N 1
ATOM 916 C CA . GLN A 1 114 ? -13.630 -5.656 47.823 1.00 56.78 114 GLN A CA 1
ATOM 917 C C . GLN A 1 114 ? -12.308 -5.470 47.056 1.00 56.78 114 GLN A C 1
ATOM 919 O O . GLN A 1 114 ? -11.319 -5.032 47.637 1.00 56.78 114 GLN A O 1
ATOM 924 N N . LEU A 1 115 ? -12.270 -5.793 45.761 1.00 58.59 115 LEU A N 1
ATOM 925 C CA . LEU A 1 115 ? -11.052 -5.764 44.935 1.00 58.59 115 LEU A CA 1
ATOM 926 C C . LEU A 1 115 ? -11.110 -4.693 43.829 1.00 58.59 115 LEU A C 1
ATOM 928 O O . LEU A 1 115 ? -10.292 -4.713 42.909 1.00 58.59 115 LEU A O 1
ATOM 932 N N . ASP A 1 116 ? -12.077 -3.777 43.894 1.00 64.69 116 ASP A N 1
ATOM 933 C CA . ASP A 1 116 ? -12.503 -2.974 42.746 1.00 64.69 116 ASP A CA 1
ATOM 934 C C . ASP A 1 116 ? -11.443 -1.999 42.225 1.00 64.69 116 ASP A C 1
ATOM 936 O O . ASP A 1 116 ? -11.247 -1.931 41.019 1.00 64.69 116 ASP A O 1
ATOM 940 N N . THR A 1 117 ? -10.673 -1.302 43.063 1.00 67.06 117 THR A N 1
ATOM 941 C CA . THR A 1 117 ? -9.712 -0.293 42.563 1.00 67.06 117 THR A CA 1
ATOM 942 C C . THR A 1 117 ? -8.521 -0.909 41.819 1.00 67.06 117 THR A C 1
ATOM 944 O O . THR A 1 117 ? -8.219 -0.507 40.696 1.00 67.06 117 THR A O 1
ATOM 947 N N . ALA A 1 118 ? -7.889 -1.942 42.385 1.00 68.50 118 ALA A N 1
ATOM 948 C CA . ALA A 1 118 ? -6.793 -2.664 41.730 1.00 68.50 118 ALA A CA 1
ATOM 949 C C . ALA A 1 118 ? -7.270 -3.458 40.498 1.00 68.50 118 ALA A C 1
ATOM 951 O O . ALA A 1 118 ? -6.532 -3.621 39.523 1.00 68.50 118 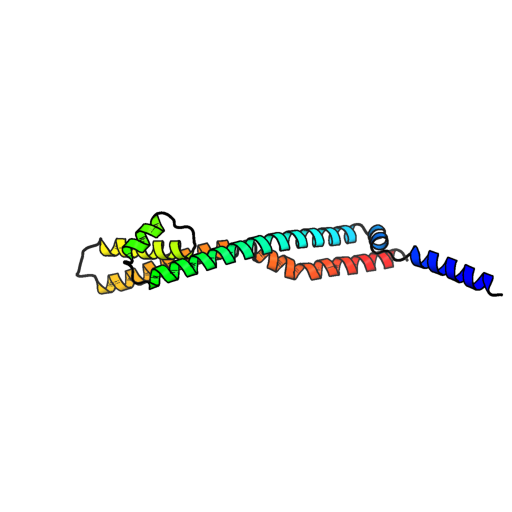ALA A O 1
ATOM 952 N N . ARG A 1 119 ? -8.521 -3.939 40.508 1.00 69.44 119 ARG A N 1
ATOM 953 C CA . ARG A 1 119 ? -9.119 -4.601 39.343 1.00 69.44 119 ARG A CA 1
ATOM 954 C C . ARG A 1 119 ? -9.521 -3.622 38.242 1.00 69.44 119 ARG A C 1
ATOM 956 O O . ARG A 1 119 ? -9.416 -4.003 37.080 1.00 69.44 119 ARG A O 1
ATOM 963 N N . LEU A 1 120 ? -9.927 -2.393 38.569 1.00 71.50 120 LEU A N 1
ATOM 964 C CA . LEU A 1 120 ? -10.228 -1.338 37.594 1.00 71.50 120 LEU A CA 1
ATOM 965 C C . LEU A 1 120 ? -8.969 -0.896 36.836 1.00 71.50 120 LEU A C 1
ATOM 967 O O . LEU A 1 120 ? -9.002 -0.826 35.608 1.00 71.50 120 LEU A O 1
ATOM 971 N N . GLU A 1 121 ? -7.836 -0.701 37.523 1.00 76.00 121 GLU A N 1
ATOM 972 C CA . GLU A 1 121 ? -6.548 -0.449 36.850 1.00 76.00 121 GLU A CA 1
ATOM 973 C C . GLU A 1 121 ? -6.129 -1.627 35.956 1.00 76.00 121 GLU A C 1
ATOM 975 O O . GLU A 1 121 ? -5.680 -1.436 34.822 1.00 76.00 121 GLU A O 1
ATOM 980 N N . GLY A 1 122 ? -6.304 -2.863 36.437 1.00 79.50 122 GLY A N 1
ATOM 981 C CA . GLY A 1 122 ? -6.038 -4.069 35.652 1.00 79.50 122 GLY A CA 1
ATOM 982 C C . GLY A 1 122 ? -6.948 -4.203 34.426 1.00 79.50 122 GLY A C 1
ATOM 983 O O . GLY A 1 122 ? -6.489 -4.620 33.363 1.00 79.50 122 GLY A O 1
ATOM 984 N N . LEU A 1 123 ? -8.221 -3.819 34.547 1.00 77.81 123 LEU A N 1
ATOM 985 C CA . LEU A 1 123 ? -9.189 -3.813 33.453 1.00 77.81 123 LEU A CA 1
ATOM 986 C C . LEU A 1 123 ? -8.819 -2.787 32.388 1.00 77.81 123 LEU A C 1
ATOM 988 O O . LEU A 1 123 ? -8.793 -3.133 31.210 1.00 77.81 123 LEU A O 1
ATOM 992 N N . GLN A 1 124 ? -8.504 -1.554 32.791 1.00 81.50 124 GLN A N 1
ATOM 993 C CA . GLN A 1 124 ? -8.097 -0.507 31.858 1.00 81.50 124 GLN A CA 1
ATOM 994 C C . GLN A 1 124 ? -6.887 -0.964 31.039 1.00 81.50 124 GLN A C 1
ATOM 996 O O . GLN A 1 124 ? -6.922 -0.901 29.814 1.00 81.50 124 GLN A O 1
ATOM 1001 N N . ARG A 1 125 ? -5.862 -1.531 31.694 1.00 83.94 125 ARG A N 1
ATOM 1002 C CA . ARG A 1 125 ? -4.688 -2.084 30.999 1.00 83.94 125 ARG A CA 1
ATOM 1003 C C . ARG A 1 125 ? -5.053 -3.205 30.027 1.00 83.94 125 ARG A C 1
ATOM 1005 O O . ARG A 1 125 ? -4.506 -3.248 28.931 1.00 83.94 125 ARG A O 1
ATOM 1012 N N . ARG A 1 126 ? -5.970 -4.102 30.399 1.00 80.06 126 ARG A N 1
ATOM 1013 C CA . ARG A 1 126 ? -6.415 -5.210 29.535 1.00 80.06 126 ARG A CA 1
ATOM 1014 C C . ARG A 1 126 ? -7.204 -4.725 28.324 1.00 80.06 126 ARG A C 1
ATOM 1016 O O . ARG A 1 126 ? -6.961 -5.218 27.228 1.00 80.06 126 ARG A O 1
ATOM 1023 N N . ILE A 1 127 ? -8.102 -3.757 28.511 1.00 84.19 127 ILE A N 1
ATOM 1024 C CA . ILE A 1 127 ? -8.861 -3.130 27.424 1.00 84.19 127 ILE A CA 1
ATOM 1025 C C . ILE A 1 127 ? -7.901 -2.438 26.458 1.00 84.19 127 ILE A C 1
ATOM 1027 O O . ILE A 1 127 ? -7.940 -2.731 25.267 1.00 84.19 127 ILE A O 1
ATOM 1031 N N .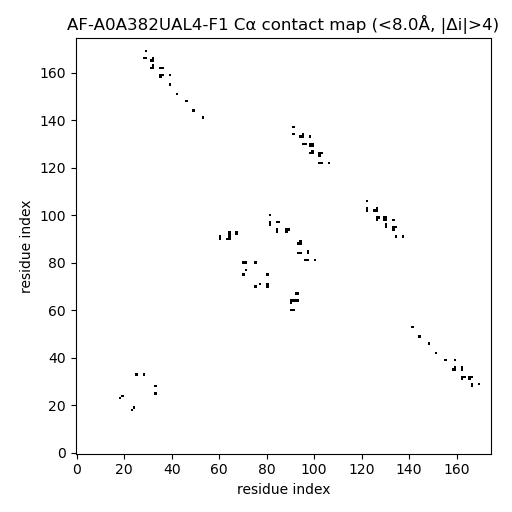 THR A 1 128 ? -7.007 -1.582 26.965 1.00 86.38 128 THR A N 1
ATOM 1032 C CA . THR A 1 128 ? -6.018 -0.881 26.134 1.00 86.38 128 THR A CA 1
ATOM 1033 C C . THR A 1 128 ? -5.143 -1.874 25.378 1.00 86.38 128 THR A C 1
ATOM 1035 O O . THR A 1 128 ? -5.041 -1.784 24.163 1.00 86.38 128 THR A O 1
ATOM 1038 N N . HIS A 1 129 ? -4.623 -2.902 26.049 1.00 86.69 129 HIS A N 1
ATOM 1039 C CA . HIS A 1 129 ? -3.805 -3.913 25.387 1.00 86.69 129 HIS A CA 1
ATOM 1040 C C . HIS A 1 129 ? -4.573 -4.702 24.310 1.00 86.69 129 HIS A C 1
ATOM 1042 O O . HIS A 1 129 ? -4.048 -4.950 23.227 1.00 86.69 129 HIS A O 1
ATOM 1048 N N . ALA A 1 130 ? -5.827 -5.086 24.570 1.00 81.62 130 ALA A N 1
ATOM 1049 C CA . ALA A 1 130 ? -6.666 -5.765 23.582 1.00 81.62 130 ALA A CA 1
ATOM 1050 C C . ALA A 1 130 ? -6.970 -4.869 22.369 1.00 81.62 130 ALA A C 1
ATOM 1052 O O . ALA A 1 130 ? -7.012 -5.355 21.232 1.00 81.62 130 ALA A O 1
ATOM 1053 N N . MET A 1 131 ? -7.159 -3.569 22.603 1.00 85.44 131 MET A N 1
ATOM 1054 C CA . MET A 1 131 ? -7.322 -2.572 21.553 1.00 85.44 131 MET A CA 1
ATOM 1055 C C . MET A 1 131 ? -6.042 -2.424 20.727 1.00 85.44 131 MET A C 1
ATOM 1057 O O . MET A 1 131 ? -6.119 -2.560 19.509 1.00 85.44 131 MET A O 1
ATOM 1061 N N . ASP A 1 132 ? -4.883 -2.250 21.363 1.00 89.38 132 ASP A N 1
ATOM 1062 C CA . ASP A 1 132 ? -3.586 -2.093 20.690 1.00 89.38 132 ASP A CA 1
ATOM 1063 C C . ASP A 1 132 ? -3.284 -3.288 19.780 1.00 89.38 132 ASP A C 1
ATOM 1065 O O . ASP A 1 132 ? -3.027 -3.128 18.590 1.00 89.38 132 ASP A O 1
ATOM 1069 N N . VAL A 1 133 ? -3.455 -4.512 20.290 1.00 89.31 133 VAL A N 1
ATOM 1070 C CA . VAL A 1 133 ? -3.252 -5.739 19.502 1.00 89.31 133 VAL A CA 1
ATOM 1071 C C . VAL A 1 133 ? -4.207 -5.817 18.304 1.00 89.31 133 VAL A C 1
ATOM 1073 O O . VAL A 1 133 ? -3.856 -6.347 17.248 1.00 89.31 133 VAL A O 1
ATOM 1076 N N . THR A 1 134 ? -5.441 -5.333 18.451 1.00 85.88 134 THR A N 1
ATOM 1077 C CA . THR A 1 134 ? -6.414 -5.307 17.347 1.00 85.88 134 THR A CA 1
ATOM 1078 C C . THR A 1 134 ? -6.038 -4.242 16.320 1.00 85.88 134 THR A C 1
ATOM 1080 O O . THR A 1 134 ? -6.116 -4.495 15.118 1.00 85.88 134 THR A O 1
ATOM 1083 N N . LEU A 1 135 ? -5.602 -3.075 16.789 1.00 89.12 135 LEU A N 1
ATOM 1084 C CA . LEU A 1 135 ? -5.154 -1.961 15.968 1.00 89.12 135 LEU A CA 1
ATOM 1085 C C . LEU A 1 135 ? -3.943 -2.366 15.127 1.00 89.12 135 LEU A C 1
ATOM 1087 O O . LEU A 1 135 ? -3.990 -2.200 13.910 1.00 89.12 135 LEU A O 1
ATOM 1091 N N . ASP A 1 136 ? -2.923 -2.971 15.736 1.00 91.44 136 ASP A N 1
ATOM 1092 C CA . ASP A 1 136 ? -1.716 -3.430 15.040 1.00 91.44 136 ASP A CA 1
ATOM 1093 C C . ASP A 1 136 ? -2.057 -4.428 13.928 1.00 91.44 136 ASP A C 1
ATOM 1095 O O . ASP A 1 136 ? -1.629 -4.275 12.786 1.00 91.44 136 ASP A O 1
ATOM 1099 N N . ARG A 1 137 ? -2.935 -5.402 14.206 1.00 89.50 137 ARG A N 1
ATOM 1100 C CA . ARG A 1 137 ? -3.386 -6.381 13.200 1.00 89.50 137 ARG A CA 1
ATOM 1101 C C . ARG A 1 137 ? -4.128 -5.749 12.028 1.00 89.50 137 ARG A C 1
ATOM 1103 O O . ARG A 1 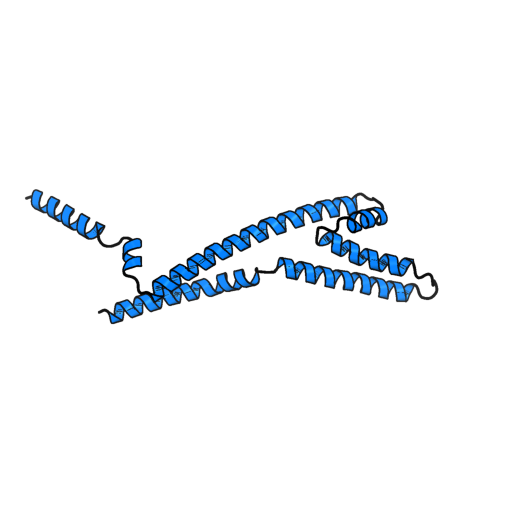137 ? -4.043 -6.244 10.901 1.00 89.50 137 ARG A O 1
ATOM 1110 N N . GLU A 1 138 ? -4.928 -4.720 12.281 1.00 88.56 138 GLU A N 1
ATOM 1111 C CA . GLU A 1 138 ? -5.640 -4.008 11.220 1.00 88.56 138 GLU A CA 1
ATOM 1112 C C . GLU A 1 138 ? -4.678 -3.103 10.433 1.00 88.56 138 GLU A C 1
ATOM 1114 O O . GLU A 1 138 ? -4.759 -3.052 9.202 1.00 88.56 138 GLU A O 1
ATOM 1119 N N . LEU A 1 139 ? -3.708 -2.466 11.100 1.00 89.25 139 LEU A N 1
ATOM 1120 C CA . LEU A 1 139 ? -2.646 -1.700 10.446 1.00 89.25 139 LEU A CA 1
ATOM 1121 C C . LEU A 1 139 ? -1.770 -2.578 9.554 1.00 89.25 139 LEU A C 1
ATOM 1123 O O . LEU A 1 139 ? -1.564 -2.215 8.397 1.00 89.25 139 LEU A O 1
ATOM 1127 N N . ASP A 1 140 ? -1.339 -3.750 10.015 1.00 90.69 140 ASP A N 1
ATOM 1128 C CA . ASP A 1 140 ? -0.551 -4.698 9.219 1.00 90.69 140 ASP A CA 1
ATOM 1129 C C . ASP A 1 140 ? -1.281 -5.081 7.922 1.00 90.69 140 ASP A C 1
ATOM 1131 O O . ASP A 1 140 ? -0.720 -5.079 6.819 1.00 90.69 140 ASP A O 1
ATOM 1135 N N . GLN A 1 141 ? -2.588 -5.340 8.014 1.00 87.38 141 GLN A N 1
ATOM 1136 C CA . GLN A 1 141 ? -3.415 -5.634 6.843 1.00 87.38 141 GLN A CA 1
ATOM 1137 C C . GLN A 1 141 ? -3.543 -4.432 5.895 1.00 87.38 141 GLN A C 1
ATOM 1139 O O . GLN A 1 141 ? -3.585 -4.599 4.667 1.00 87.38 141 GLN A O 1
ATOM 1144 N N . LEU A 1 142 ? -3.609 -3.215 6.438 1.00 87.19 142 LEU A N 1
ATOM 1145 C CA . LEU A 1 142 ? -3.642 -1.977 5.660 1.00 87.19 142 LEU A CA 1
ATOM 1146 C C . LEU A 1 142 ? -2.287 -1.637 5.035 1.00 87.19 142 LEU A C 1
ATOM 1148 O O . LEU A 1 142 ? -2.268 -1.101 3.927 1.00 87.19 142 LEU A O 1
ATOM 1152 N N . GLN A 1 143 ? -1.180 -2.022 5.658 1.00 90.38 143 GLN A N 1
ATOM 1153 C CA . GLN A 1 143 ? 0.179 -1.825 5.154 1.00 90.38 143 GLN A CA 1
ATOM 1154 C C . GLN A 1 143 ? 0.630 -2.912 4.173 1.00 90.38 143 GLN A C 1
ATOM 1156 O O . GLN A 1 143 ? 1.625 -2.735 3.466 1.00 90.38 143 GLN A O 1
ATOM 1161 N N . LYS A 1 144 ? -0.116 -4.018 4.052 1.00 89.00 144 LYS A N 1
ATOM 1162 C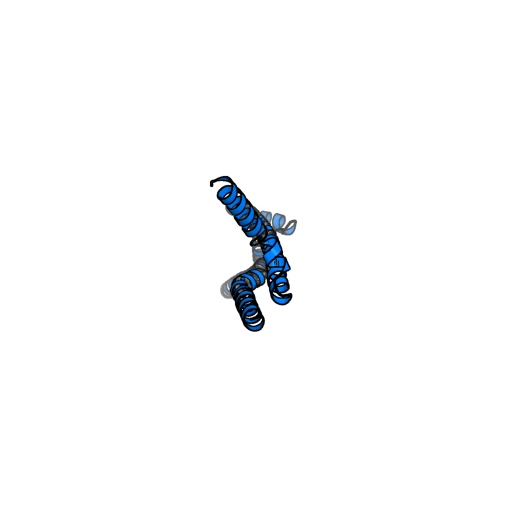 CA . LYS A 1 144 ? 0.162 -5.061 3.056 1.00 89.00 144 LYS A CA 1
ATOM 1163 C C . LYS A 1 144 ? 0.363 -4.450 1.661 1.00 89.00 144 LYS A C 1
ATOM 1165 O O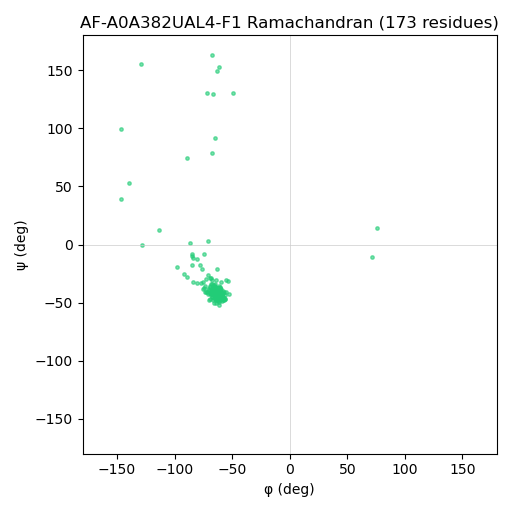 . LYS A 1 144 ? -0.469 -3.659 1.219 1.00 89.00 144 LYS A O 1
ATOM 1170 N N . TYR A 1 145 ? 1.451 -4.838 0.992 1.00 89.75 145 TYR A N 1
ATOM 1171 C CA . TYR A 1 145 ? 1.913 -4.352 -0.323 1.00 89.75 145 TYR A CA 1
ATOM 1172 C C . TYR A 1 145 ? 2.481 -2.925 -0.373 1.00 89.75 145 TYR A C 1
ATOM 1174 O O . TYR A 1 145 ? 3.131 -2.580 -1.358 1.00 89.75 145 TYR A O 1
ATOM 1182 N N . LEU A 1 146 ? 2.338 -2.120 0.684 1.00 91.06 146 LEU A N 1
ATOM 1183 C CA . LEU A 1 146 ? 2.950 -0.788 0.741 1.00 91.06 146 LEU A CA 1
ATOM 1184 C C . LEU A 1 146 ? 4.483 -0.880 0.756 1.00 91.06 146 LEU A C 1
ATOM 1186 O O . LEU A 1 146 ? 5.154 -0.098 0.090 1.00 91.06 146 LEU A O 1
ATOM 1190 N N . GLY A 1 147 ? 5.028 -1.898 1.434 1.00 91.56 147 GLY A N 1
ATOM 1191 C CA . GLY A 1 147 ? 6.462 -2.198 1.419 1.00 91.56 147 GLY A CA 1
ATOM 1192 C C . GLY A 1 147 ? 6.994 -2.515 0.018 1.00 91.56 147 GLY A C 1
ATOM 1193 O O . GLY A 1 147 ? 8.047 -2.017 -0.356 1.00 91.56 147 GLY A O 1
ATOM 1194 N N . PHE A 1 148 ? 6.233 -3.252 -0.799 1.00 90.25 148 PHE A N 1
ATOM 1195 C CA . PHE A 1 148 ? 6.607 -3.512 -2.194 1.00 90.25 148 PHE A CA 1
ATOM 1196 C C . PHE A 1 148 ? 6.669 -2.215 -3.006 1.00 90.25 148 PHE A C 1
ATOM 1198 O O . PHE A 1 148 ? 7.648 -1.983 -3.708 1.00 90.25 148 PHE A O 1
ATOM 1205 N N . LEU A 1 149 ? 5.666 -1.343 -2.866 1.00 92.81 149 LEU A N 1
ATOM 1206 C CA . LEU A 1 149 ? 5.657 -0.030 -3.514 1.00 92.81 149 LEU A CA 1
ATOM 1207 C C . LEU A 1 149 ? 6.871 0.816 -3.109 1.00 92.81 149 LEU A C 1
ATOM 1209 O O . LEU A 1 149 ? 7.490 1.449 -3.960 1.00 92.81 149 LEU A O 1
ATOM 1213 N N . ALA A 1 150 ? 7.232 0.793 -1.823 1.00 94.31 150 ALA A N 1
ATOM 1214 C CA . ALA A 1 150 ? 8.403 1.494 -1.309 1.00 94.31 150 ALA A CA 1
ATOM 1215 C C . ALA A 1 150 ? 9.709 0.941 -1.904 1.00 94.31 150 ALA A C 1
ATOM 1217 O O . ALA A 1 150 ? 10.560 1.716 -2.340 1.00 94.31 150 ALA A O 1
ATOM 1218 N N . THR A 1 151 ? 9.856 -0.386 -1.977 1.00 94.25 151 THR A N 1
ATOM 1219 C CA . THR A 1 151 ? 11.028 -1.029 -2.584 1.00 94.25 151 THR A CA 1
ATOM 1220 C C . THR A 1 151 ? 11.111 -0.753 -4.079 1.00 94.25 151 THR A C 1
ATOM 1222 O O . THR A 1 151 ? 12.176 -0.392 -4.567 1.00 94.25 151 THR A O 1
ATOM 1225 N N . VAL A 1 152 ? 10.013 -0.883 -4.828 1.00 93.81 152 VAL A N 1
ATOM 1226 C CA . VAL A 1 152 ? 10.007 -0.595 -6.271 1.00 93.81 152 VAL A CA 1
ATOM 1227 C C . VAL A 1 152 ? 10.320 0.877 -6.518 1.00 93.81 152 VAL A C 1
ATOM 1229 O O . VAL A 1 152 ? 11.158 1.182 -7.359 1.00 93.81 152 VAL A O 1
ATOM 1232 N N . GLY A 1 153 ? 9.725 1.788 -5.743 1.00 92.12 153 GLY A N 1
ATOM 1233 C CA . GLY A 1 153 ? 9.988 3.221 -5.852 1.00 92.12 153 GLY A CA 1
ATOM 1234 C C . GLY A 1 153 ? 11.451 3.595 -5.595 1.00 92.12 153 GLY A C 1
ATOM 1235 O O . GLY A 1 153 ? 11.981 4.464 -6.283 1.00 92.12 153 GLY A O 1
ATOM 1236 N N . SER A 1 154 ? 12.124 2.925 -4.653 1.00 95.00 154 SER A N 1
ATOM 1237 C CA . SER A 1 154 ? 13.533 3.199 -4.345 1.00 95.00 154 SER A CA 1
ATOM 1238 C C . SER A 1 154 ? 14.518 2.478 -5.266 1.00 95.00 154 SER A C 1
ATOM 1240 O O . SER A 1 154 ? 15.581 3.020 -5.552 1.00 95.00 154 SER A O 1
ATOM 1242 N N . THR A 1 155 ? 14.185 1.282 -5.757 1.00 95.06 155 THR A N 1
ATOM 1243 C CA . THR A 1 155 ? 15.086 0.460 -6.587 1.00 95.06 155 THR A CA 1
ATOM 1244 C C . THR A 1 155 ? 14.971 0.741 -8.084 1.00 95.06 155 THR A C 1
ATOM 1246 O O . THR A 1 155 ? 15.963 0.603 -8.800 1.00 95.06 155 THR A O 1
ATOM 1249 N N . ALA A 1 156 ? 13.809 1.191 -8.573 1.00 93.81 156 ALA A N 1
ATOM 1250 C CA . ALA A 1 156 ? 13.580 1.456 -9.995 1.00 93.81 156 ALA A CA 1
ATOM 1251 C C . ALA A 1 156 ? 14.594 2.428 -10.637 1.00 93.81 156 ALA A C 1
ATOM 1253 O O . ALA A 1 156 ? 15.052 2.127 -11.742 1.00 93.81 156 ALA A O 1
ATOM 1254 N N . PRO A 1 157 ? 15.021 3.535 -9.987 1.00 93.75 157 PRO A N 1
ATOM 1255 C CA . PRO A 1 157 ? 16.035 4.423 -10.559 1.00 93.75 157 PRO A CA 1
ATOM 1256 C C . PRO A 1 157 ? 17.376 3.723 -10.803 1.00 93.75 157 PRO A C 1
ATOM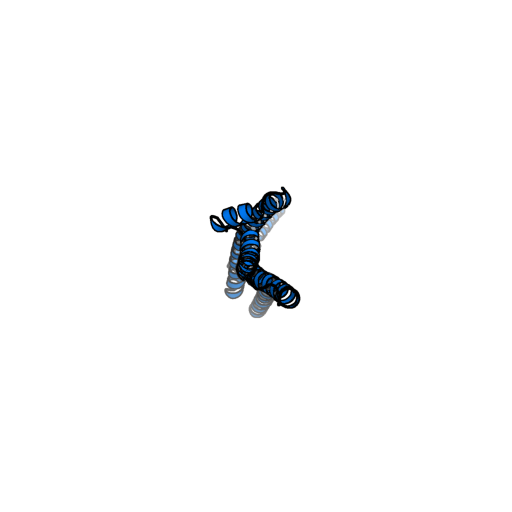 1258 O O . PRO A 1 157 ? 18.012 3.949 -11.829 1.00 93.75 157 PRO A O 1
ATOM 1261 N N . PHE A 1 158 ? 17.788 2.834 -9.895 1.00 95.62 158 PHE A N 1
ATOM 1262 C CA . PHE A 1 158 ? 19.033 2.076 -10.033 1.00 95.62 158 PHE A CA 1
ATOM 1263 C C . PHE A 1 158 ? 18.942 1.034 -11.146 1.00 95.62 158 PHE A C 1
ATOM 1265 O O . PHE A 1 158 ? 19.889 0.868 -11.908 1.00 95.62 158 PHE A O 1
ATOM 1272 N N . VAL A 1 159 ? 17.790 0.371 -11.277 1.00 94.50 159 VAL A N 1
ATOM 1273 C CA . VAL A 1 159 ? 17.521 -0.568 -12.375 1.00 94.50 159 VAL A CA 1
ATOM 1274 C C . VAL A 1 159 ? 17.553 0.153 -13.729 1.00 94.50 159 VAL A C 1
ATOM 1276 O O . VAL A 1 159 ? 18.153 -0.346 -14.679 1.00 94.50 159 VAL A O 1
ATOM 1279 N N . GLY A 1 160 ? 16.980 1.358 -13.812 1.00 91.69 160 GLY A N 1
ATOM 1280 C CA . GLY A 1 160 ? 17.060 2.199 -15.009 1.00 91.69 160 GLY A CA 1
ATOM 1281 C C . GLY A 1 160 ? 18.492 2.634 -15.333 1.00 91.69 160 GLY A C 1
ATOM 1282 O O . GLY A 1 160 ? 18.931 2.494 -16.473 1.00 91.69 160 GLY A O 1
ATOM 1283 N N . LEU A 1 161 ? 19.244 3.094 -14.327 1.00 94.25 161 LEU A N 1
ATOM 1284 C CA . LEU A 1 161 ? 20.651 3.480 -14.478 1.00 94.25 161 LEU A CA 1
ATOM 1285 C C . LEU A 1 161 ? 21.529 2.301 -14.915 1.00 94.25 161 LEU A C 1
ATOM 1287 O O . LEU A 1 161 ? 22.413 2.462 -15.749 1.00 94.25 161 LEU A O 1
ATOM 1291 N N . PHE A 1 162 ? 21.273 1.098 -14.403 1.00 94.56 162 PHE A N 1
ATOM 1292 C CA . PHE A 1 162 ? 21.956 -0.108 -14.865 1.00 94.56 162 PHE A CA 1
ATOM 1293 C C . PHE A 1 162 ? 21.744 -0.336 -16.369 1.00 94.56 162 PHE A C 1
ATOM 1295 O O . PHE A 1 162 ? 22.709 -0.575 -17.095 1.00 94.56 162 PHE A O 1
ATOM 1302 N N . GLY A 1 163 ? 20.505 -0.195 -16.852 1.00 91.06 163 GLY A N 1
ATOM 1303 C CA . GLY A 1 163 ? 20.189 -0.325 -18.274 1.00 91.06 163 GLY A CA 1
ATOM 1304 C C . GLY A 1 163 ? 20.929 0.691 -19.149 1.00 91.06 163 GLY A C 1
ATOM 1305 O O . GLY A 1 163 ? 21.422 0.330 -20.218 1.00 91.06 163 GLY A O 1
ATOM 1306 N N . THR A 1 164 ? 21.066 1.941 -18.691 1.00 92.94 164 THR A N 1
ATOM 1307 C CA . THR A 1 164 ? 21.797 2.972 -19.446 1.00 92.94 164 THR A CA 1
ATOM 1308 C C . THR A 1 164 ? 23.303 2.717 -19.464 1.00 92.94 164 THR A C 1
ATOM 1310 O O . THR A 1 164 ? 23.915 2.820 -20.525 1.00 92.94 164 THR A O 1
ATOM 1313 N N . VAL A 1 165 ? 23.902 2.322 -18.333 1.00 94.94 165 VAL A N 1
ATOM 1314 C CA . VAL A 1 165 ? 25.333 1.971 -18.255 1.00 94.94 165 VAL A CA 1
ATOM 1315 C C . VAL A 1 165 ? 25.653 0.779 -19.154 1.00 94.94 165 VAL A C 1
ATOM 1317 O O . VAL A 1 165 ? 26.632 0.820 -19.899 1.00 94.94 165 VAL A O 1
ATOM 1320 N N . TRP A 1 166 ? 24.816 -0.261 -19.125 1.00 92.19 166 TRP A N 1
ATOM 1321 C CA . TRP A 1 166 ? 24.989 -1.433 -19.980 1.00 92.19 166 TRP A CA 1
ATOM 1322 C C . TRP A 1 166 ? 24.890 -1.078 -21.466 1.00 92.19 166 TRP A C 1
ATOM 1324 O O . TRP A 1 166 ? 25.750 -1.469 -22.253 1.00 92.19 166 TRP A O 1
ATOM 1334 N N . GLY A 1 167 ? 23.877 -0.293 -21.848 1.00 88.06 167 GLY A N 1
ATOM 1335 C CA . GLY A 1 167 ? 23.700 0.153 -23.230 1.00 88.06 167 GLY A CA 1
ATOM 1336 C C . GLY A 1 167 ? 24.919 0.913 -23.755 1.00 88.06 167 GLY A C 1
ATOM 1337 O O . GLY A 1 167 ? 25.416 0.598 -24.832 1.00 88.06 167 GLY A O 1
ATOM 1338 N N . ILE A 1 168 ? 25.455 1.844 -22.957 1.00 89.75 168 ILE A N 1
ATOM 1339 C CA . ILE A 1 168 ? 26.664 2.601 -23.307 1.00 89.75 168 ILE A CA 1
ATOM 1340 C C . ILE A 1 168 ? 27.884 1.675 -23.428 1.00 89.75 168 ILE A C 1
ATOM 1342 O O . ILE A 1 168 ? 28.649 1.802 -24.382 1.00 89.75 168 ILE A O 1
ATOM 1346 N N . MET A 1 169 ? 28.064 0.725 -22.502 1.00 91.75 169 MET A N 1
ATOM 1347 C CA . MET A 1 169 ? 29.166 -0.245 -22.566 1.00 91.75 169 MET A CA 1
ATOM 1348 C C . MET A 1 169 ? 29.117 -1.063 -23.860 1.00 91.75 169 MET A C 1
ATOM 1350 O O . MET A 1 169 ? 30.145 -1.223 -24.515 1.00 91.75 169 MET A O 1
ATOM 1354 N N . ASN A 1 170 ? 27.932 -1.538 -24.246 1.00 86.44 170 ASN A N 1
ATOM 1355 C CA . ASN A 1 170 ? 27.756 -2.310 -25.471 1.00 86.44 170 ASN A CA 1
ATOM 1356 C C . ASN A 1 170 ? 28.051 -1.468 -26.724 1.00 86.44 170 ASN A C 1
ATOM 1358 O O . ASN A 1 170 ? 28.725 -1.936 -27.637 1.00 86.44 170 ASN A O 1
ATOM 1362 N N . SER A 1 171 ? 27.635 -0.197 -26.742 1.00 85.50 171 SER A N 1
ATOM 1363 C CA . SER A 1 171 ? 27.984 0.734 -27.822 1.00 85.50 171 SER A CA 1
ATOM 1364 C C . SER A 1 171 ? 29.496 0.942 -27.956 1.00 85.50 171 SER A C 1
ATOM 1366 O O . SER A 1 171 ? 30.007 0.918 -29.072 1.00 85.50 171 SER A O 1
ATOM 1368 N N . PHE A 1 172 ? 30.230 1.076 -26.845 1.00 89.25 172 PHE A N 1
ATOM 1369 C CA . PHE A 1 172 ? 31.693 1.202 -26.877 1.00 89.25 172 PHE A CA 1
ATOM 1370 C C . PHE A 1 172 ? 32.415 -0.078 -27.304 1.00 89.25 172 PHE A C 1
ATOM 1372 O O . PHE A 1 172 ? 33.499 0.018 -27.860 1.00 89.25 172 PHE A O 1
ATOM 1379 N N . GLN A 1 173 ? 31.847 -1.260 -27.053 1.00 83.81 173 GLN A N 1
ATOM 1380 C CA . GLN A 1 173 ? 32.408 -2.530 -27.535 1.00 83.81 173 GLN A CA 1
ATOM 1381 C C . GLN A 1 173 ? 32.146 -2.775 -29.027 1.00 83.81 173 GLN A C 1
ATOM 1383 O O . GLN A 1 173 ? 32.832 -3.590 -29.637 1.00 83.81 173 GLN A O 1
ATOM 1388 N N . SER A 1 174 ? 31.136 -2.112 -29.600 1.00 75.31 174 SER A N 1
ATOM 1389 C CA . SER A 1 174 ? 30.761 -2.257 -31.013 1.00 75.31 174 SER A CA 1
ATOM 1390 C C . SER A 1 174 ? 31.555 -1.364 -31.978 1.00 75.31 174 SER A C 1
ATOM 1392 O O . SER A 1 174 ? 31.430 -1.537 -33.190 1.00 75.31 174 SER A O 1
ATOM 1394 N N . ILE A 1 175 ? 32.341 -0.422 -31.443 1.00 69.00 175 ILE A N 1
ATOM 1395 C CA . ILE A 1 175 ? 33.261 0.475 -32.168 1.00 69.00 175 ILE A CA 1
ATOM 1396 C C . ILE A 1 175 ? 34.672 -0.104 -32.084 1.00 69.00 175 ILE A C 1
ATOM 1398 O O . ILE A 1 175 ? 35.366 -0.097 -33.125 1.00 69.00 175 ILE A O 1
#